Protein AF-A0A9E1AQP5-F1 (afdb_monomer)

Sequence (131 aa):
MKLKGMNDMSKGKKCFLVFFVLLFVFGIYIVVYGIIRSHKTISPDKAYKATYNKITHTVNVEHLQSGTDSYLSCDDARFSDFRWSSDGRYLTVTLIDGDECSRMITIDLLNGIGFDGIERNAFENTDEKLF

Radius of gyration: 24.69 Å; Cα contacts (8 Å, |Δi|>4): 194; chains: 1; bounding box: 38×61×79 Å

pLDDT: mean 73.92, std 17.89, range [34.81, 93.94]

Secondary structure (DSSP, 8-state):
----STTHHHHHHHHHHHHHHHHHHHHHHHHHHHHT--EEEE-TTSSEEEEEETTTTEEEEEETTTTEEEEEE-TT-EEEEEEE-TTSSEEEEEEE-TTSPEEEEEEETTT-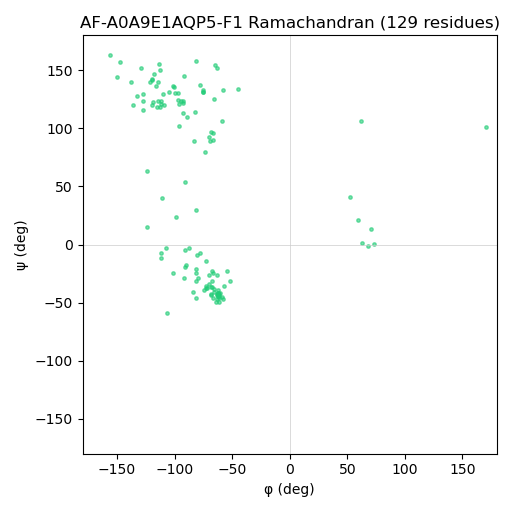-SHHHHHHH----------

Foldseek 3Di:
DDDPPPPVVVVVVVVVVVVVVVVVVVVVVCVVVVQQPWDKDAFLVRQWIWIQGPVQQKIWIAGPPVRDIAIDRPPQWAWDDWDADNVRQKIWTWTAHPVRFIWIQIDGPPPDSDPVVSVVRGPGPRPDDDD

Solvent-accessible surface area (backbone atoms only — not comparable to full-atom values): 7651 Å² total; per-residue (Å²): 136,92,86,83,69,73,71,61,65,55,53,56,54,50,52,52,49,53,53,51,52,51,50,50,54,50,49,50,48,51,53,54,57,63,64,64,64,49,52,72,51,66,31,78,73,60,51,38,37,42,35,37,36,71,86,76,36,28,38,37,43,31,33,65,84,81,69,49,69,39,74,44,80,38,80,88,39,42,82,72,52,78,46,66,39,89,80,36,51,35,41,36,39,36,29,36,34,90,84,73,51,60,46,41,40,41,42,53,65,86,84,35,82,41,76,81,40,43,71,73,53,34,59,73,59,73,75,80,79,88,134

Mean predicted aligned error: 13.29 Å

Nearest PDB structures (foldseek):
  6igr-assembly1_B  TM=7.441E-01  e=4.131E-02  Deinococcus radiodurans R1 = ATCC 13939 = DSM 20539
  6igp-assembly1_B  TM=7.309E-01  e=4.614E-02  Deinococcus radiodurans R1 = ATCC 13939 = DSM 20539
  7mx5-assembly2_B  TM=6.467E-01  e=3.311E-02  Acinetobacter baumannii
  5yzm-assembly1_C  TM=6.186E-01  e=2.654E-02  Deinococcus radiodurans R1 = ATCC 13939 = DSM 20539
  6igr-assembly1_D  TM=7.615E-01  e=1.838E-01  Deinococcus radiodurans R1 = ATCC 13939 = DSM 20539

Structure (mmCIF, N/CA/C/O backbone):
data_AF-A0A9E1AQP5-F1
#
_entry.id   AF-A0A9E1AQP5-F1
#
loop_
_atom_site.group_PDB
_atom_site.id
_atom_site.type_symbol
_atom_site.label_atom_id
_atom_site.label_alt_id
_atom_site.label_comp_id
_atom_site.label_asym_id
_atom_site.label_entity_id
_atom_site.label_seq_id
_atom_site.pdbx_PDB_ins_code
_atom_site.Cartn_x
_atom_site.Cartn_y
_atom_site.Cartn_z
_atom_site.occupancy
_atom_site.B_iso_or_equiv
_atom_site.auth_seq_id
_atom_site.auth_comp_id
_atom_site.auth_asym_id
_atom_site.auth_atom_id
_atom_site.pdbx_PDB_model_num
ATOM 1 N N . MET A 1 1 ? 22.688 44.427 52.940 1.00 47.66 1 MET A N 1
ATOM 2 C CA . MET A 1 1 ? 23.553 43.871 51.874 1.00 47.66 1 MET A CA 1
ATOM 3 C C . MET A 1 1 ? 22.691 42.997 50.966 1.00 47.66 1 MET A C 1
ATOM 5 O O . MET A 1 1 ? 21.994 42.124 51.465 1.00 47.66 1 MET A O 1
ATOM 9 N N . LYS A 1 2 ? 22.603 43.336 49.675 1.00 47.34 2 LYS A N 1
ATOM 10 C CA . LYS A 1 2 ? 21.573 42.881 48.723 1.00 47.34 2 LYS A CA 1
ATOM 11 C C . LYS A 1 2 ? 22.113 41.682 47.920 1.00 47.34 2 LYS A C 1
ATOM 13 O O . LYS A 1 2 ? 22.883 41.879 46.993 1.00 47.34 2 LYS A O 1
ATOM 18 N N . LEU A 1 3 ? 21.706 40.456 48.256 1.00 53.34 3 LEU A N 1
ATOM 19 C CA . LEU A 1 3 ? 21.949 39.242 47.453 1.00 53.34 3 LEU A CA 1
ATOM 20 C C . LEU A 1 3 ? 20.605 38.564 47.145 1.00 53.34 3 LEU A C 1
ATOM 22 O O . LEU A 1 3 ? 20.313 37.469 47.607 1.00 53.34 3 LEU A O 1
ATOM 26 N N . LYS A 1 4 ? 19.734 39.257 46.403 1.00 51.84 4 LYS A N 1
ATOM 27 C CA . LYS A 1 4 ? 18.422 38.728 45.973 1.00 51.84 4 LYS A CA 1
ATOM 28 C C . LYS A 1 4 ? 18.226 38.776 44.450 1.00 51.84 4 LYS A C 1
ATOM 30 O O . LYS A 1 4 ? 17.109 38.657 43.978 1.00 51.84 4 LYS A O 1
ATOM 35 N N . GLY A 1 5 ? 19.306 38.974 43.685 1.00 50.91 5 GLY A N 1
ATOM 36 C CA . GLY A 1 5 ? 19.249 39.179 42.228 1.00 50.91 5 GLY A CA 1
ATOM 37 C C . GLY A 1 5 ? 19.832 38.055 41.362 1.00 50.91 5 GLY A C 1
ATOM 38 O O . GLY A 1 5 ? 19.614 38.056 40.158 1.00 50.91 5 GLY A O 1
ATOM 39 N N . MET A 1 6 ? 20.563 37.088 41.931 1.00 47.31 6 MET A N 1
ATOM 40 C CA . MET A 1 6 ? 21.253 36.057 41.130 1.00 47.31 6 MET A CA 1
ATOM 41 C C . MET A 1 6 ? 20.431 34.782 40.881 1.00 47.31 6 MET A C 1
ATOM 43 O O . MET A 1 6 ? 20.716 34.067 39.922 1.00 47.31 6 MET A O 1
ATOM 47 N N . ASN A 1 7 ? 19.386 34.507 41.672 1.00 53.62 7 ASN A N 1
ATOM 48 C CA . ASN A 1 7 ? 18.563 33.301 41.487 1.00 53.62 7 ASN A CA 1
ATOM 49 C C . ASN A 1 7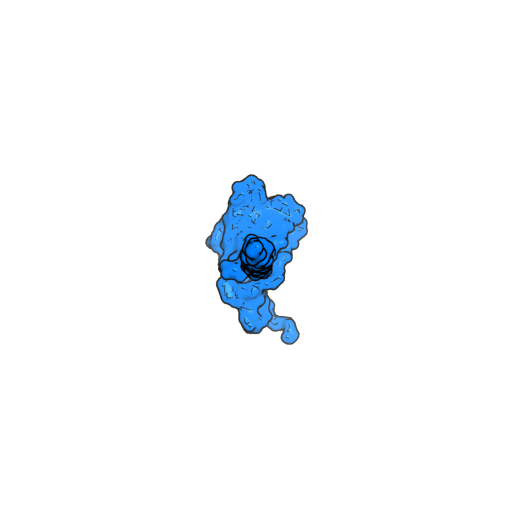 ? 17.496 33.427 40.383 1.00 53.62 7 ASN A C 1
ATOM 51 O O . ASN A 1 7 ? 17.081 32.402 39.841 1.00 53.62 7 ASN A O 1
ATOM 55 N N . ASP A 1 8 ? 17.093 34.640 39.990 1.00 53.62 8 ASP A N 1
ATOM 56 C CA . ASP A 1 8 ? 16.070 34.826 38.946 1.00 53.62 8 ASP A CA 1
ATOM 57 C C . ASP A 1 8 ? 16.626 34.720 37.517 1.00 53.62 8 ASP A C 1
ATOM 59 O O . ASP A 1 8 ? 15.963 34.171 36.636 1.00 53.62 8 ASP A O 1
ATOM 63 N N . MET A 1 9 ? 17.888 35.103 37.280 1.00 50.84 9 MET A N 1
ATOM 64 C CA . MET A 1 9 ? 18.528 34.916 35.964 1.00 50.84 9 MET A CA 1
ATOM 65 C C . MET A 1 9 ? 18.769 33.440 35.603 1.00 50.84 9 MET A C 1
ATOM 67 O O . MET A 1 9 ? 18.868 33.099 34.424 1.00 50.84 9 MET A O 1
ATOM 71 N N . SER A 1 10 ? 18.847 32.551 36.598 1.00 55.56 10 SER A N 1
ATOM 72 C CA . SER A 1 10 ? 18.995 31.101 36.400 1.00 55.56 10 SER A CA 1
ATOM 73 C C . SER A 1 10 ? 17.702 30.452 35.892 1.00 55.56 10 SER A C 1
ATOM 75 O O . SER A 1 10 ? 17.744 29.580 35.022 1.00 55.56 10 SER A O 1
ATOM 77 N N . LYS A 1 11 ? 16.535 30.909 36.370 1.00 59.16 11 LYS A N 1
ATOM 78 C CA . LYS A 1 11 ? 15.227 30.379 35.951 1.00 59.16 11 LYS A CA 1
ATOM 79 C C . LYS A 1 11 ? 14.894 30.717 34.499 1.00 59.16 11 LYS A C 1
ATOM 81 O O . LYS A 1 11 ? 14.473 29.829 33.763 1.00 59.16 11 LYS A O 1
ATOM 86 N N . GLY A 1 12 ? 15.148 31.955 34.068 1.00 63.62 12 GLY A N 1
ATOM 87 C CA . GLY A 1 12 ? 14.884 32.382 32.687 1.00 63.62 12 GLY A CA 1
ATOM 88 C C . GLY A 1 12 ? 15.677 31.581 31.647 1.00 63.62 12 GLY A C 1
ATOM 89 O O . GLY A 1 12 ? 15.118 31.136 30.647 1.00 63.62 12 GLY A O 1
ATOM 90 N N . LYS A 1 13 ? 16.958 31.301 31.925 1.00 70.12 13 LYS A N 1
ATOM 91 C CA . LYS A 1 13 ? 17.820 30.496 31.040 1.00 70.12 13 LYS A CA 1
ATOM 92 C C . LYS A 1 13 ? 17.390 29.028 30.967 1.00 70.12 13 LYS A C 1
ATOM 94 O O . LYS A 1 13 ? 17.456 28.431 29.898 1.00 70.12 13 LYS A O 1
ATOM 99 N N . LYS A 1 14 ? 16.914 28.457 32.079 1.00 73.88 14 LYS A N 1
ATOM 100 C CA . LYS A 1 14 ? 16.381 27.086 32.113 1.00 73.88 14 LYS A CA 1
ATOM 101 C C . LYS A 1 14 ? 15.070 26.966 31.334 1.00 73.88 14 LYS A C 1
ATOM 103 O O . LYS A 1 14 ? 14.932 26.025 30.563 1.00 73.88 14 LYS A O 1
ATOM 108 N N . CYS A 1 15 ? 14.153 27.930 31.460 1.00 75.75 15 CYS A N 1
ATOM 109 C CA . CYS A 1 15 ? 12.930 27.953 30.647 1.00 75.75 15 CYS A CA 1
ATOM 110 C C . CYS A 1 15 ? 13.230 28.095 29.151 1.00 75.75 15 CYS A C 1
ATOM 112 O O . CYS A 1 15 ? 12.625 27.397 28.343 1.00 75.75 15 CYS A O 1
ATOM 114 N N . PHE A 1 16 ? 14.190 28.949 28.784 1.00 79.69 16 PHE A N 1
ATOM 115 C CA . PHE A 1 16 ? 14.605 29.110 27.390 1.00 79.69 16 PHE A CA 1
ATOM 116 C C . PHE A 1 16 ? 15.207 27.820 26.815 1.00 79.69 16 PHE A C 1
ATOM 118 O O . PHE A 1 16 ? 14.841 27.408 25.719 1.00 79.69 16 PHE A O 1
ATOM 125 N N . LEU A 1 17 ? 16.069 27.138 27.580 1.00 84.56 17 LEU A N 1
ATOM 126 C CA . LEU A 1 17 ? 16.642 25.851 27.180 1.00 84.56 17 LEU A CA 1
ATOM 127 C C . LEU A 1 17 ? 15.555 24.783 26.988 1.00 84.56 17 LEU A C 1
ATOM 129 O O . LEU A 1 17 ? 15.556 24.090 25.978 1.00 84.56 17 LEU A O 1
ATOM 133 N N . VAL A 1 18 ? 14.609 24.670 27.927 1.00 85.94 18 VAL A N 1
ATOM 134 C CA . VAL A 1 18 ? 13.501 23.702 27.837 1.00 85.94 18 VAL A CA 1
ATOM 135 C C . VAL A 1 18 ? 12.635 23.972 26.608 1.00 85.94 18 VAL A C 1
ATOM 137 O O . VAL A 1 18 ? 12.316 23.042 25.873 1.00 85.94 18 VAL A O 1
ATOM 140 N N . PHE A 1 19 ? 12.303 25.235 26.341 1.00 86.56 19 PHE A N 1
ATOM 141 C CA . PHE A 1 19 ? 11.549 25.615 25.148 1.00 86.56 19 PHE A CA 1
ATOM 142 C C . PHE A 1 19 ? 12.294 25.252 23.856 1.00 86.56 19 PHE A C 1
ATOM 144 O O . PHE A 1 19 ? 11.700 24.695 22.935 1.00 86.56 19 PHE A O 1
ATOM 151 N N . PHE A 1 20 ? 13.606 25.494 23.808 1.00 87.94 20 PHE A N 1
ATOM 152 C CA . PHE A 1 20 ? 14.432 25.158 22.649 1.00 87.94 20 PHE A CA 1
ATOM 153 C C . PHE A 1 20 ? 14.521 23.642 22.418 1.00 87.94 20 PHE A C 1
ATOM 155 O O . PHE A 1 20 ? 14.407 23.183 21.285 1.00 87.94 20 PHE A O 1
ATOM 162 N N . VAL A 1 21 ? 14.658 22.853 23.489 1.00 90.88 21 VAL A N 1
ATOM 163 C CA . VAL A 1 21 ? 14.647 21.383 23.414 1.00 90.88 21 VAL A CA 1
ATOM 164 C C . VAL A 1 21 ? 13.296 20.872 22.912 1.00 90.88 21 VAL A C 1
ATOM 166 O O . VAL A 1 21 ? 13.263 20.004 22.045 1.00 90.88 21 VAL A O 1
ATOM 169 N N . LEU A 1 22 ? 12.184 21.432 23.396 1.00 90.88 22 LEU A N 1
ATOM 170 C CA . LEU A 1 22 ? 10.847 21.057 22.930 1.00 90.88 22 LEU A CA 1
ATOM 171 C C . LEU A 1 22 ? 10.650 21.372 21.443 1.00 90.88 22 LEU A C 1
ATOM 173 O O . LEU A 1 22 ? 10.156 20.520 20.709 1.00 90.88 22 LEU A O 1
ATOM 177 N N . LEU A 1 23 ? 11.082 22.550 20.983 1.00 89.69 23 LEU A N 1
ATOM 178 C CA . LEU A 1 23 ? 11.043 22.902 19.561 1.00 89.69 23 LEU A CA 1
ATOM 179 C C . LEU A 1 23 ? 11.916 21.978 18.711 1.00 89.69 23 LEU A C 1
ATOM 181 O O . LEU A 1 23 ? 11.507 21.596 17.619 1.00 89.69 23 LEU A O 1
ATOM 185 N N . PHE A 1 24 ? 13.091 21.594 19.205 1.00 90.81 24 PHE A N 1
ATOM 186 C CA . PHE A 1 24 ? 13.986 20.687 18.494 1.00 90.81 24 PHE A CA 1
ATOM 187 C C . PHE A 1 24 ? 13.386 19.281 18.359 1.00 90.81 24 PHE A C 1
ATOM 189 O O . PHE A 1 24 ? 13.357 18.729 17.262 1.00 90.81 24 PHE A O 1
ATOM 196 N N . VAL A 1 25 ? 12.829 18.729 19.442 1.00 91.25 25 VAL A N 1
ATOM 197 C CA . VAL A 1 25 ? 12.133 17.430 19.416 1.00 91.25 25 VAL A CA 1
ATOM 198 C C . VAL A 1 25 ? 10.909 17.486 18.502 1.00 91.25 25 VAL A C 1
ATOM 200 O O . VAL A 1 25 ? 10.692 16.570 17.713 1.00 91.25 25 VAL A O 1
ATOM 203 N N . PHE A 1 26 ? 10.136 18.572 18.556 1.00 89.38 26 PHE A N 1
ATOM 204 C CA . PHE A 1 26 ? 8.979 18.767 17.684 1.00 89.38 26 PHE A CA 1
ATOM 205 C C . PHE A 1 26 ? 9.382 18.920 16.210 1.00 89.38 26 PHE A C 1
ATOM 207 O O . PHE A 1 26 ? 8.735 18.358 15.331 1.00 89.38 26 PHE A O 1
ATOM 214 N N . GLY A 1 27 ? 10.488 19.612 15.933 1.00 88.06 27 GLY A N 1
ATOM 215 C CA . GLY A 1 27 ? 11.065 19.731 14.596 1.00 88.06 27 GLY A CA 1
ATOM 216 C C . GLY A 1 27 ? 11.514 18.380 14.042 1.00 88.06 27 GLY A C 1
ATOM 217 O O . GLY A 1 27 ? 11.141 18.030 12.925 1.00 88.06 27 GLY A O 1
ATOM 218 N N . ILE A 1 28 ? 12.229 17.579 14.842 1.00 86.75 28 ILE A N 1
ATOM 219 C CA . ILE A 1 28 ? 12.582 16.198 14.476 1.00 86.75 28 ILE A CA 1
ATOM 220 C C . ILE A 1 28 ? 11.319 15.381 14.222 1.00 86.75 28 ILE A C 1
ATOM 222 O O . ILE A 1 28 ? 11.245 14.689 13.213 1.00 86.75 28 ILE A O 1
ATOM 226 N N . TYR A 1 29 ? 10.311 15.485 15.089 1.00 85.12 29 TYR A N 1
ATOM 227 C CA . TYR A 1 29 ? 9.047 14.778 14.913 1.00 85.12 29 TYR A CA 1
ATOM 228 C C . TYR A 1 29 ? 8.378 15.138 13.581 1.00 85.12 29 TYR A C 1
ATOM 230 O O . TYR A 1 29 ? 8.004 14.236 12.842 1.00 85.12 29 TYR A O 1
ATOM 238 N N . ILE A 1 30 ? 8.289 16.425 13.226 1.00 81.31 30 ILE A N 1
ATOM 239 C CA . ILE A 1 30 ? 7.722 16.861 11.941 1.00 81.31 30 ILE A CA 1
ATOM 240 C C . ILE A 1 30 ? 8.541 16.332 10.762 1.00 81.31 30 ILE A C 1
ATOM 242 O O . ILE A 1 30 ? 7.956 15.850 9.796 1.00 81.31 30 ILE A O 1
ATOM 246 N N . VAL A 1 31 ? 9.872 16.405 10.824 1.00 78.19 31 VAL A N 1
ATOM 247 C CA . VAL A 1 31 ? 10.748 15.925 9.744 1.00 78.19 31 VAL A CA 1
ATOM 248 C C . VAL A 1 31 ? 10.593 14.417 9.565 1.00 78.19 31 VAL A C 1
ATOM 250 O O . VAL A 1 31 ? 10.330 13.951 8.461 1.00 78.19 31 VAL A O 1
ATOM 253 N N . VAL A 1 32 ? 10.662 13.653 10.653 1.00 75.81 32 VAL A N 1
ATOM 254 C CA . VAL A 1 32 ? 10.498 12.196 10.639 1.00 75.81 32 VAL A CA 1
ATOM 255 C C . VAL A 1 32 ? 9.103 11.822 10.131 1.00 75.81 32 VAL A C 1
ATOM 257 O O . VAL A 1 32 ? 8.975 11.031 9.201 1.00 75.81 32 VAL A O 1
ATOM 260 N N . TYR A 1 33 ? 8.046 12.431 10.667 1.00 69.88 33 TYR A N 1
ATOM 261 C CA . TYR A 1 33 ? 6.670 12.103 10.288 1.00 69.88 33 TYR A CA 1
ATOM 262 C C . TYR A 1 33 ? 6.318 12.564 8.864 1.00 69.88 33 TYR A C 1
ATOM 264 O O . TYR A 1 33 ? 5.570 11.890 8.157 1.00 69.88 33 TYR A O 1
ATOM 272 N N . GLY A 1 34 ? 6.881 13.690 8.420 1.00 61.75 34 GLY A N 1
ATOM 273 C CA . GLY A 1 34 ? 6.721 14.217 7.066 1.00 61.75 34 GLY A CA 1
ATOM 274 C C . GLY A 1 34 ? 7.407 13.351 6.008 1.00 61.75 34 GLY A C 1
ATOM 275 O O . GLY A 1 34 ? 6.851 13.161 4.927 1.00 61.75 34 GLY A O 1
ATOM 276 N N . ILE A 1 35 ? 8.568 12.774 6.334 1.00 62.62 35 ILE A N 1
ATOM 277 C CA . ILE A 1 35 ? 9.292 11.845 5.455 1.00 62.62 35 ILE A CA 1
ATOM 278 C C . ILE A 1 35 ? 8.562 10.494 5.361 1.00 62.62 35 ILE A C 1
ATOM 280 O O . ILE A 1 35 ? 8.459 9.925 4.276 1.00 62.62 35 ILE A O 1
ATOM 284 N N . ILE A 1 36 ? 7.963 10.000 6.452 1.00 63.22 36 ILE A N 1
ATOM 285 C CA . ILE A 1 36 ? 7.287 8.684 6.500 1.00 63.22 36 ILE A CA 1
ATOM 286 C C . ILE A 1 36 ? 5.852 8.740 5.927 1.00 63.22 36 ILE A C 1
ATOM 288 O O . ILE A 1 36 ? 4.965 7.980 6.324 1.00 63.22 36 ILE A O 1
ATOM 292 N N . ARG A 1 37 ? 5.561 9.627 4.967 1.00 63.12 37 ARG A N 1
ATOM 293 C CA . ARG A 1 37 ? 4.223 9.707 4.359 1.00 63.12 37 ARG A CA 1
ATOM 294 C C . ARG A 1 37 ? 3.988 8.520 3.419 1.00 63.12 37 ARG A C 1
ATOM 296 O O . ARG A 1 37 ? 4.120 8.632 2.207 1.00 63.12 37 ARG A O 1
ATOM 303 N N . SER A 1 38 ? 3.659 7.372 3.994 1.00 70.62 38 SER A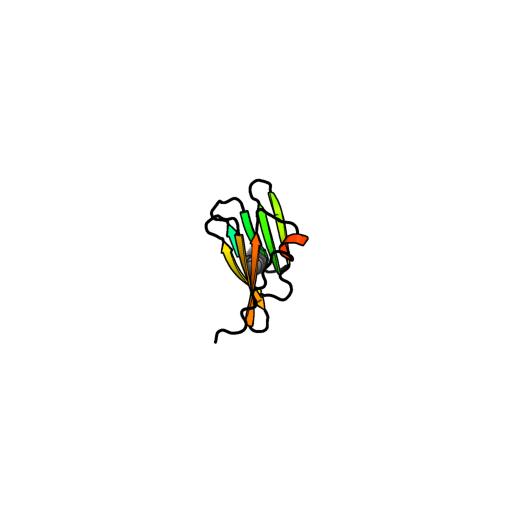 N 1
ATOM 304 C CA . SER A 1 38 ? 3.315 6.147 3.274 1.00 70.62 38 SER A CA 1
ATOM 305 C C . SER A 1 38 ? 1.901 6.266 2.703 1.00 70.62 38 SER A C 1
ATOM 307 O O . SER A 1 38 ? 0.990 6.687 3.422 1.00 70.62 38 SER A O 1
ATOM 309 N N . HIS A 1 39 ? 1.704 5.912 1.432 1.00 84.50 39 HIS A N 1
ATOM 310 C CA . HIS A 1 39 ? 0.357 5.848 0.853 1.00 84.50 39 HIS A CA 1
ATOM 311 C C . HIS A 1 39 ? -0.312 4.561 1.319 1.00 84.50 39 HIS A C 1
ATOM 313 O O . HIS A 1 39 ? 0.338 3.522 1.385 1.00 84.50 39 HIS A O 1
ATOM 319 N N . LYS A 1 40 ? -1.589 4.629 1.694 1.00 90.75 40 LYS A N 1
ATOM 320 C CA . LYS A 1 40 ? -2.325 3.494 2.255 1.00 90.75 40 LYS A CA 1
ATOM 321 C C . LYS A 1 40 ? -3.718 3.448 1.660 1.00 90.75 40 LYS A C 1
ATOM 323 O O . LYS A 1 40 ? -4.350 4.490 1.513 1.00 90.75 40 LYS A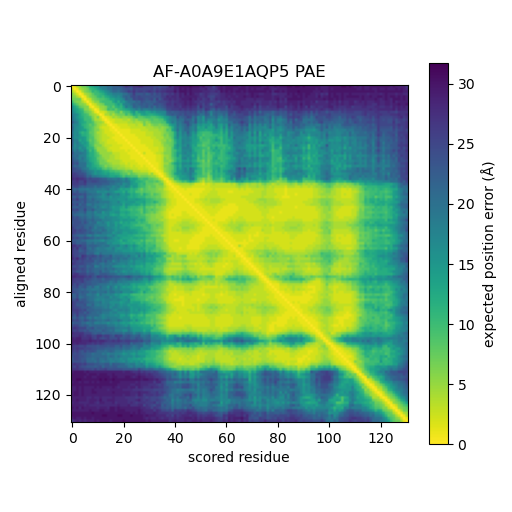 O 1
ATOM 328 N N . THR A 1 41 ? -4.194 2.249 1.366 1.00 93.94 41 THR A N 1
ATOM 329 C CA . THR A 1 41 ? -5.552 2.007 0.882 1.00 93.94 41 THR A CA 1
ATOM 330 C C . THR A 1 41 ? -6.049 0.649 1.374 1.00 93.94 41 THR A C 1
ATOM 332 O O . THR A 1 41 ? -5.253 -0.222 1.728 1.00 93.94 41 THR A O 1
ATOM 335 N N . ILE A 1 42 ? -7.365 0.484 1.435 1.00 93.62 42 ILE A N 1
ATOM 336 C CA . ILE A 1 42 ? -8.035 -0.740 1.882 1.00 93.62 42 ILE A CA 1
ATOM 337 C C . ILE A 1 42 ? -8.921 -1.214 0.734 1.00 93.62 42 ILE A C 1
ATOM 339 O O . ILE A 1 42 ? -9.547 -0.388 0.065 1.00 93.62 42 ILE A O 1
ATOM 343 N N . SER A 1 43 ? -8.954 -2.523 0.504 1.00 93.56 43 SER A N 1
ATOM 344 C CA . SER A 1 43 ? -9.803 -3.121 -0.521 1.00 93.56 43 SER A CA 1
ATOM 345 C C . SER A 1 43 ? -11.297 -2.884 -0.221 1.00 93.56 43 SER A C 1
ATOM 347 O O . SER A 1 43 ? -11.683 -2.759 0.946 1.00 93.56 43 SER A O 1
ATOM 349 N N . PRO A 1 44 ? -12.179 -2.820 -1.236 1.00 93.75 44 PRO A N 1
ATOM 350 C CA . PRO A 1 44 ? -13.618 -2.610 -1.033 1.00 93.75 44 PRO A CA 1
ATOM 351 C C . PRO A 1 44 ? -14.289 -3.646 -0.122 1.00 93.75 44 PRO A C 1
ATOM 353 O O . PRO A 1 44 ? -15.166 -3.299 0.670 1.00 93.75 44 PRO A O 1
ATOM 356 N N . ASP A 1 45 ? -13.845 -4.900 -0.199 1.00 92.69 45 ASP A N 1
ATOM 357 C CA . ASP A 1 45 ? -14.292 -6.013 0.646 1.00 92.69 45 ASP A CA 1
ATOM 358 C C . ASP A 1 45 ? -13.669 -6.001 2.056 1.00 92.69 45 ASP A C 1
ATOM 360 O O . ASP A 1 45 ? -14.081 -6.769 2.924 1.00 92.69 45 ASP A O 1
ATOM 364 N N . LYS A 1 46 ? -12.707 -5.100 2.305 1.00 93.00 46 LYS A N 1
ATOM 365 C CA . LYS A 1 46 ? -11.937 -4.961 3.550 1.00 93.00 46 LYS A CA 1
ATOM 366 C C . LYS A 1 46 ? -11.150 -6.214 3.940 1.00 93.00 46 LYS A C 1
ATOM 368 O O . LYS A 1 46 ? -10.791 -6.356 5.108 1.00 93.00 46 LYS A O 1
ATOM 373 N N . ALA A 1 47 ? -10.865 -7.103 2.993 1.00 90.62 47 ALA A N 1
ATOM 374 C CA . ALA A 1 47 ? -10.011 -8.259 3.233 1.00 90.62 47 ALA A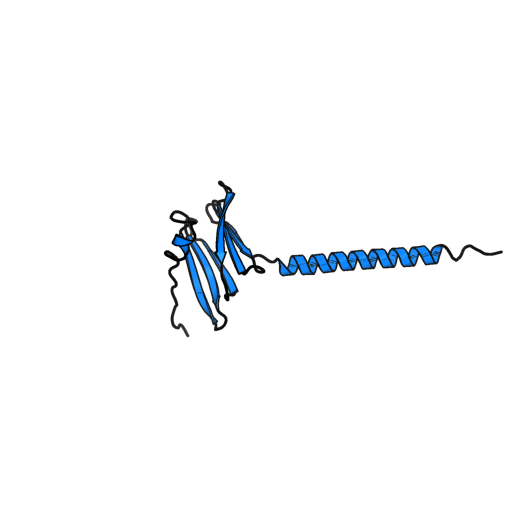 CA 1
ATOM 375 C C . ALA A 1 47 ? -8.519 -7.886 3.209 1.00 90.62 47 ALA A C 1
ATOM 377 O O . ALA A 1 47 ? -7.727 -8.495 3.926 1.00 90.62 47 ALA A O 1
ATOM 378 N N . TYR A 1 48 ? -8.133 -6.853 2.450 1.00 91.50 48 TYR A N 1
ATOM 379 C CA . TYR A 1 48 ? -6.737 -6.493 2.216 1.00 91.50 48 TYR A CA 1
ATOM 380 C C . TYR A 1 48 ? -6.436 -5.016 2.486 1.00 91.50 48 TYR A C 1
ATOM 382 O O . TYR A 1 48 ? -7.273 -4.125 2.317 1.00 91.50 48 TYR A O 1
ATOM 390 N N . LYS A 1 49 ? -5.187 -4.742 2.864 1.00 92.12 49 LYS A N 1
ATOM 391 C CA . LYS A 1 49 ? -4.631 -3.397 3.018 1.00 92.12 49 LYS A CA 1
ATOM 392 C C . LYS A 1 49 ? -3.347 -3.281 2.215 1.00 92.12 49 LYS A C 1
ATOM 394 O O . LYS A 1 49 ? -2.400 -4.012 2.473 1.00 92.12 49 LYS A O 1
ATOM 399 N N . ALA A 1 50 ? -3.285 -2.309 1.312 1.00 91.50 50 ALA A N 1
ATOM 400 C CA . ALA A 1 50 ? -2.063 -1.977 0.591 1.00 91.50 50 ALA A CA 1
ATOM 401 C C . ALA A 1 50 ? -1.403 -0.738 1.199 1.00 91.50 50 ALA A C 1
ATOM 403 O O . ALA A 1 50 ? -2.069 0.241 1.549 1.00 91.50 50 ALA A O 1
ATOM 404 N N . THR A 1 51 ? -0.086 -0.783 1.356 1.00 91.06 51 THR A N 1
ATOM 405 C CA . THR A 1 51 ? 0.732 0.290 1.918 1.00 91.06 51 THR A CA 1
ATOM 406 C C . THR A 1 51 ? 1.989 0.461 1.082 1.00 91.06 51 THR A C 1
ATOM 408 O O . THR A 1 51 ? 2.797 -0.451 1.004 1.00 91.06 51 THR A O 1
ATOM 411 N N . TYR A 1 52 ? 2.198 1.641 0.509 1.00 89.56 52 TYR A N 1
ATOM 412 C CA . TYR A 1 52 ? 3.462 2.000 -0.123 1.00 89.56 52 TYR A CA 1
ATOM 413 C C . TYR A 1 52 ? 4.374 2.710 0.874 1.00 89.56 52 TYR A C 1
ATOM 415 O O . TYR A 1 52 ? 4.018 3.767 1.406 1.00 89.56 52 TYR A O 1
ATOM 423 N N . ASN A 1 53 ? 5.561 2.155 1.094 1.00 85.56 53 ASN A N 1
ATOM 424 C CA . ASN A 1 53 ? 6.614 2.751 1.894 1.00 85.56 53 ASN A CA 1
ATOM 425 C C . ASN A 1 53 ? 7.557 3.566 0.998 1.00 85.56 53 ASN A C 1
ATOM 427 O O . ASN A 1 53 ? 8.305 3.016 0.194 1.00 85.56 53 ASN A O 1
ATOM 431 N N . LYS A 1 54 ? 7.550 4.891 1.183 1.00 81.81 54 LYS A N 1
ATOM 432 C CA . LYS A 1 54 ? 8.384 5.827 0.411 1.00 81.81 54 LYS A CA 1
ATOM 433 C C . LYS A 1 54 ? 9.882 5.691 0.658 1.00 81.81 54 LYS A C 1
ATOM 435 O O . LYS A 1 54 ? 10.648 6.123 -0.187 1.00 81.81 54 LYS A O 1
ATOM 440 N N . ILE A 1 55 ? 10.286 5.174 1.817 1.00 80.94 55 ILE A N 1
ATOM 441 C CA . ILE A 1 55 ? 11.700 5.081 2.201 1.00 80.94 55 ILE A CA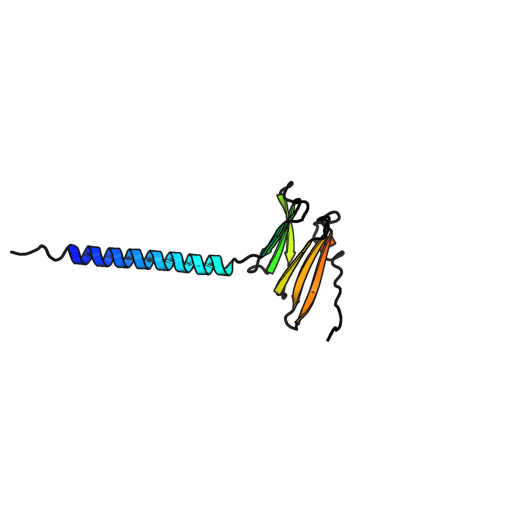 1
ATOM 442 C C . ILE A 1 55 ? 12.325 3.852 1.557 1.00 80.94 55 ILE A C 1
ATOM 444 O O . ILE A 1 55 ? 13.418 3.922 1.010 1.00 80.94 55 ILE A O 1
ATOM 448 N N . THR A 1 56 ? 11.624 2.724 1.637 1.00 82.44 56 THR A N 1
ATOM 449 C CA . THR A 1 56 ? 12.109 1.447 1.109 1.00 82.44 56 THR A CA 1
ATOM 450 C C . THR A 1 56 ? 11.680 1.203 -0.330 1.00 82.44 56 THR A C 1
ATOM 452 O O . THR A 1 56 ? 12.079 0.195 -0.887 1.00 82.44 56 THR A O 1
ATOM 455 N N . HIS A 1 57 ? 10.862 2.083 -0.919 1.00 83.25 57 HIS A N 1
ATOM 456 C CA . HIS A 1 57 ? 10.279 1.897 -2.251 1.00 83.25 57 HIS A CA 1
ATOM 457 C C . HIS A 1 57 ? 9.570 0.543 -2.401 1.00 83.25 57 HIS A C 1
ATOM 459 O O . HIS A 1 57 ? 9.659 -0.117 -3.430 1.00 83.25 57 HIS A O 1
ATOM 465 N N . THR A 1 58 ? 8.838 0.126 -1.364 1.00 84.56 58 THR A N 1
ATOM 466 C CA . THR A 1 58 ? 8.119 -1.154 -1.360 1.00 84.56 58 THR A CA 1
ATOM 467 C C . THR A 1 58 ? 6.620 -0.963 -1.197 1.00 84.56 58 THR A C 1
ATOM 469 O O . THR A 1 58 ? 6.159 -0.131 -0.412 1.00 84.56 58 THR A O 1
ATOM 472 N N . VAL A 1 59 ? 5.840 -1.769 -1.909 1.00 87.75 59 VAL A N 1
ATOM 473 C CA . VAL A 1 59 ? 4.407 -1.944 -1.667 1.00 87.75 59 VAL A CA 1
ATOM 474 C C . VAL A 1 59 ? 4.218 -3.178 -0.799 1.00 87.75 59 VAL A C 1
ATOM 476 O O . VAL A 1 59 ? 4.603 -4.269 -1.189 1.00 87.75 59 VAL A O 1
ATOM 479 N N . ASN A 1 60 ? 3.617 -3.015 0.372 1.00 88.38 60 ASN A N 1
ATOM 480 C CA . ASN A 1 60 ? 3.163 -4.106 1.223 1.00 88.38 60 ASN A CA 1
ATOM 481 C C . ASN A 1 60 ? 1.657 -4.314 1.031 1.00 88.38 60 ASN A C 1
ATOM 483 O O . ASN A 1 60 ? 0.897 -3.349 1.139 1.00 88.38 60 ASN A O 1
ATOM 487 N N . VAL A 1 61 ? 1.230 -5.548 0.795 1.00 89.00 61 VAL A N 1
ATOM 488 C CA . VAL A 1 61 ? -0.170 -5.968 0.800 1.00 89.00 61 VAL A CA 1
ATOM 489 C C . VAL A 1 61 ? -0.382 -6.955 1.940 1.00 89.00 61 VAL A C 1
ATOM 491 O O . VAL A 1 61 ? 0.209 -8.028 1.969 1.00 89.00 61 VAL A O 1
ATOM 494 N N . GLU A 1 62 ? -1.246 -6.584 2.875 1.00 89.25 62 GLU A N 1
ATOM 495 C CA . GLU A 1 62 ? -1.574 -7.359 4.067 1.00 89.25 62 GLU A CA 1
ATOM 496 C C . GLU A 1 62 ? -3.003 -7.893 3.963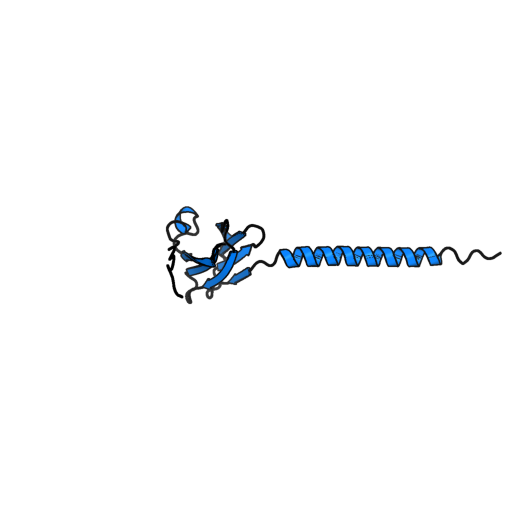 1.00 89.25 62 GLU A C 1
ATOM 498 O O . GLU A 1 62 ? -3.934 -7.123 3.720 1.00 89.25 62 GLU A O 1
ATOM 503 N N . HIS A 1 63 ? -3.192 -9.190 4.193 1.00 89.38 63 HIS A N 1
ATOM 504 C CA . HIS A 1 63 ? -4.501 -9.791 4.414 1.00 89.38 63 HIS A CA 1
ATOM 505 C C . HIS A 1 63 ? -4.915 -9.594 5.877 1.00 89.38 63 HIS A C 1
ATOM 507 O O . HIS A 1 63 ? -4.307 -10.139 6.798 1.00 89.38 63 HIS A O 1
ATOM 513 N N . LEU A 1 64 ? -5.972 -8.816 6.099 1.00 89.81 64 LEU A N 1
ATOM 514 C CA . LEU A 1 64 ? -6.336 -8.277 7.410 1.00 89.81 64 LEU A CA 1
ATOM 515 C C . LEU A 1 64 ? -6.845 -9.332 8.399 1.00 89.81 64 LEU A C 1
ATOM 517 O O . LEU A 1 64 ? -6.732 -9.136 9.606 1.00 89.81 64 LEU A O 1
ATOM 521 N N . GLN A 1 65 ? -7.405 -10.444 7.914 1.00 88.44 65 GLN A N 1
ATOM 522 C CA . GLN A 1 65 ? -7.924 -11.497 8.789 1.00 88.44 65 GLN A CA 1
ATOM 523 C C . GLN A 1 65 ? -6.835 -12.475 9.242 1.00 88.44 65 GLN A C 1
ATOM 525 O O . GLN A 1 65 ? -6.834 -12.891 10.399 1.00 88.44 65 GLN A O 1
ATOM 530 N N . SER A 1 66 ? -5.925 -12.862 8.342 1.00 85.75 66 SER A N 1
ATOM 531 C CA . SER A 1 66 ? -4.840 -13.798 8.674 1.00 85.75 66 SER A CA 1
ATOM 532 C C . SER A 1 66 ? -3.575 -13.102 9.177 1.00 85.75 66 SER A C 1
ATOM 534 O O . SER A 1 66 ? -2.722 -13.765 9.759 1.00 85.75 66 SER A O 1
ATOM 536 N N . GLY A 1 67 ? -3.436 -11.794 8.937 1.00 81.06 67 GLY A N 1
ATOM 537 C CA . GLY A 1 67 ? -2.212 -11.035 9.200 1.00 81.06 67 GLY A CA 1
ATOM 538 C C . GLY A 1 67 ? -1.063 -11.377 8.248 1.00 81.06 67 GLY A C 1
ATOM 539 O O . GLY A 1 67 ? 0.080 -11.042 8.535 1.00 81.06 67 GLY A O 1
ATOM 540 N N . THR A 1 68 ? -1.340 -12.079 7.146 1.00 81.19 68 THR A N 1
ATOM 541 C CA . THR A 1 68 ? -0.325 -12.450 6.152 1.00 81.19 68 THR A CA 1
ATOM 542 C C . THR A 1 68 ? 0.034 -11.238 5.311 1.00 81.19 68 THR A C 1
ATOM 544 O O . THR A 1 68 ? -0.852 -10.569 4.789 1.00 81.19 68 THR A O 1
ATOM 547 N N . ASP A 1 69 ? 1.322 -10.982 5.150 1.00 82.81 69 ASP A N 1
ATOM 548 C CA . ASP A 1 69 ? 1.870 -9.871 4.395 1.00 82.81 69 ASP A CA 1
ATOM 549 C C . ASP A 1 69 ? 2.621 -10.349 3.154 1.00 82.81 69 ASP A C 1
ATOM 551 O O . ASP A 1 69 ? 3.079 -11.488 3.039 1.00 82.81 69 ASP A O 1
ATOM 555 N N . SER A 1 70 ? 2.716 -9.471 2.168 1.00 82.69 70 SER A N 1
ATOM 556 C CA . SER A 1 70 ? 3.515 -9.692 0.972 1.00 82.69 70 SER A CA 1
ATOM 557 C C . SER A 1 70 ? 4.019 -8.376 0.439 1.00 82.69 70 SER A C 1
ATOM 559 O O . SER A 1 70 ? 3.324 -7.365 0.486 1.00 82.69 70 SER A O 1
ATOM 561 N N . TYR A 1 71 ? 5.234 -8.397 -0.087 1.00 80.94 71 TYR A N 1
ATOM 562 C CA . TYR A 1 71 ? 5.935 -7.188 -0.474 1.00 80.94 71 TYR A CA 1
ATOM 563 C C . TYR A 1 71 ? 6.238 -7.225 -1.966 1.00 80.94 71 TYR A C 1
ATOM 565 O O . TYR A 1 71 ? 6.570 -8.264 -2.519 1.00 80.94 71 TYR A O 1
ATOM 573 N N . LEU A 1 72 ? 6.140 -6.076 -2.611 1.00 80.69 72 LEU A N 1
ATOM 574 C CA . LEU A 1 72 ? 6.590 -5.842 -3.969 1.00 80.69 72 LEU A CA 1
ATOM 575 C C . LEU A 1 72 ? 7.651 -4.750 -3.893 1.00 80.69 72 LEU A C 1
ATOM 577 O O . LEU A 1 72 ? 7.369 -3.650 -3.406 1.00 80.69 72 LEU A O 1
ATOM 581 N N . SER A 1 73 ? 8.867 -5.068 -4.332 1.00 82.06 73 SER A N 1
ATOM 582 C CA . SER A 1 73 ? 9.910 -4.059 -4.505 1.00 82.06 73 SER A CA 1
ATOM 583 C C . SER A 1 73 ? 9.614 -3.261 -5.766 1.00 82.06 73 SER A C 1
ATOM 585 O O . SER A 1 73 ? 9.320 -3.836 -6.812 1.00 82.06 73 SER A O 1
ATOM 587 N N . CYS A 1 74 ? 9.654 -1.939 -5.666 1.00 74.69 74 CYS A N 1
ATOM 588 C CA . CYS A 1 74 ? 9.439 -1.032 -6.787 1.00 74.69 74 CYS A CA 1
ATOM 589 C C . CYS A 1 74 ? 10.745 -0.324 -7.148 1.00 74.69 74 CYS A C 1
ATOM 591 O O . CYS A 1 74 ? 10.720 0.877 -7.421 1.00 74.69 74 CYS A O 1
ATOM 593 N N . ASP A 1 75 ? 11.861 -1.064 -7.111 1.00 72.50 75 ASP A N 1
ATOM 594 C CA . ASP A 1 75 ? 13.206 -0.543 -7.357 1.00 72.50 75 ASP A CA 1
ATOM 595 C C . ASP A 1 75 ? 13.213 0.370 -8.594 1.00 72.50 75 ASP A C 1
ATOM 597 O O . ASP A 1 75 ? 12.567 0.083 -9.608 1.00 72.50 75 ASP A O 1
ATOM 601 N N . ASP A 1 76 ? 13.859 1.524 -8.427 1.00 73.62 76 ASP A N 1
ATOM 602 C CA . ASP A 1 76 ? 14.017 2.615 -9.397 1.00 73.62 76 ASP A CA 1
ATOM 603 C C . ASP A 1 76 ? 12.748 3.346 -9.878 1.00 73.62 76 ASP A C 1
ATOM 605 O O . ASP A 1 76 ? 12.859 4.329 -10.615 1.00 73.62 76 ASP A O 1
ATOM 609 N N . ALA A 1 77 ? 11.554 2.988 -9.389 1.00 77.19 77 ALA A N 1
ATOM 610 C CA . ALA A 1 77 ? 10.315 3.675 -9.756 1.00 77.19 77 ALA A CA 1
ATOM 611 C C . ALA A 1 77 ? 9.667 4.458 -8.613 1.00 77.19 77 ALA A C 1
ATOM 613 O O . ALA A 1 77 ? 9.732 4.125 -7.424 1.00 77.19 77 ALA A O 1
ATOM 614 N N . ARG A 1 78 ? 8.968 5.528 -8.991 1.00 83.19 78 ARG A N 1
ATOM 615 C CA . ARG A 1 78 ? 8.184 6.345 -8.068 1.00 83.19 78 ARG A CA 1
ATOM 616 C C . ARG A 1 78 ? 6.744 5.872 -8.063 1.00 83.19 78 ARG A C 1
ATOM 618 O O . ARG A 1 78 ? 6.073 5.895 -9.084 1.00 83.19 78 ARG A O 1
ATOM 625 N N . PHE A 1 79 ? 6.234 5.514 -6.893 1.00 86.06 79 PHE A N 1
ATOM 626 C CA . PHE A 1 79 ? 4.805 5.272 -6.727 1.00 86.06 79 PHE A CA 1
ATOM 627 C C . PHE A 1 79 ? 3.969 6.494 -7.114 1.00 86.06 79 PHE A C 1
ATOM 629 O O . PHE A 1 79 ? 4.242 7.608 -6.655 1.00 86.06 79 PHE A O 1
ATOM 636 N N . SER A 1 80 ? 2.922 6.248 -7.896 1.00 86.50 80 SER A N 1
ATOM 637 C CA . SER A 1 80 ? 1.923 7.239 -8.280 1.00 86.50 80 SER A CA 1
ATOM 638 C C . SER A 1 80 ? 0.605 6.997 -7.549 1.00 86.50 80 SER A C 1
ATOM 640 O O . SER A 1 80 ? 0.159 7.861 -6.791 1.00 86.50 80 SER A O 1
ATOM 642 N N . ASP A 1 81 ? 0.008 5.811 -7.724 1.00 88.94 81 ASP A N 1
ATOM 643 C CA . ASP A 1 81 ? -1.336 5.530 -7.213 1.00 88.94 81 ASP A CA 1
ATOM 644 C C . ASP A 1 81 ? -1.618 4.034 -6.980 1.00 88.94 81 ASP A C 1
ATOM 646 O O . ASP A 1 81 ? -0.930 3.150 -7.499 1.00 88.94 81 ASP A O 1
ATOM 650 N N . PHE A 1 82 ? -2.668 3.774 -6.198 1.00 91.69 82 PHE A N 1
ATOM 651 C CA . PHE A 1 82 ? -3.288 2.467 -6.018 1.00 91.69 82 PHE A CA 1
ATOM 652 C C . PHE A 1 82 ? -4.726 2.480 -6.529 1.00 91.69 82 PHE A C 1
ATOM 654 O O . PHE A 1 82 ? -5.519 3.345 -6.155 1.00 91.69 82 PHE A O 1
ATOM 661 N N . ARG A 1 83 ? -5.121 1.434 -7.257 1.00 92.00 83 ARG A N 1
ATOM 662 C CA . ARG A 1 83 ? -6.516 1.221 -7.649 1.00 92.00 83 ARG A CA 1
ATOM 663 C C . ARG A 1 83 ? -6.950 -0.209 -7.372 1.00 92.00 83 ARG A C 1
ATOM 665 O O . ARG A 1 83 ? -6.312 -1.158 -7.806 1.00 92.00 83 ARG A O 1
ATOM 672 N N . TRP A 1 84 ? -8.067 -0.345 -6.671 1.00 92.50 84 TRP A N 1
ATOM 673 C CA . TRP A 1 84 ? -8.705 -1.632 -6.419 1.00 92.50 84 TRP A CA 1
ATOM 674 C C . TRP A 1 84 ? -9.747 -1.941 -7.487 1.00 92.50 84 TRP A C 1
ATOM 676 O O . TRP A 1 84 ? -10.457 -1.036 -7.938 1.00 92.50 84 TRP A O 1
ATOM 686 N N . SER A 1 85 ? -9.890 -3.217 -7.839 1.00 91.44 85 SER A N 1
ATOM 687 C CA . SER A 1 85 ? -11.097 -3.689 -8.515 1.00 91.44 85 SER A CA 1
ATOM 688 C C . SER A 1 85 ? -12.310 -3.566 -7.592 1.00 91.44 85 SER A C 1
ATOM 690 O O . SER A 1 85 ? -12.191 -3.586 -6.366 1.00 91.44 85 SER A O 1
ATOM 692 N N . SER A 1 86 ? -13.504 -3.449 -8.174 1.00 89.62 86 SER A N 1
ATOM 693 C CA . SER A 1 86 ? -14.749 -3.285 -7.413 1.00 89.62 86 SER A CA 1
ATOM 694 C C . SER A 1 86 ? -15.080 -4.477 -6.513 1.00 89.62 86 SER A C 1
ATOM 696 O O . SER A 1 86 ? -15.763 -4.304 -5.509 1.00 89.62 86 SER A O 1
ATOM 698 N N . ASP A 1 87 ? -14.603 -5.670 -6.867 1.00 89.50 87 ASP A N 1
ATOM 699 C CA . ASP A 1 87 ? -14.738 -6.898 -6.079 1.00 89.50 87 ASP A CA 1
ATOM 700 C C . ASP A 1 87 ? -13.610 -7.093 -5.047 1.00 89.50 87 ASP A C 1
ATOM 702 O O . ASP A 1 87 ? -13.651 -8.054 -4.290 1.00 89.50 87 ASP A O 1
ATOM 706 N N . GLY A 1 88 ? -12.611 -6.201 -5.003 1.00 86.50 88 GLY A N 1
ATOM 707 C CA . GLY A 1 88 ? -11.468 -6.277 -4.086 1.00 86.50 88 GLY A CA 1
ATOM 708 C C . GLY A 1 88 ? -10.426 -7.346 -4.412 1.00 86.50 88 GLY A C 1
ATOM 709 O O . GLY A 1 88 ? -9.416 -7.432 -3.716 1.00 86.50 88 GLY A O 1
ATOM 710 N N . ARG A 1 89 ? -10.621 -8.117 -5.486 1.00 86.94 89 ARG A N 1
ATOM 711 C CA . ARG A 1 89 ? -9.727 -9.211 -5.879 1.00 86.94 89 ARG A CA 1
ATOM 712 C C . ARG A 1 89 ? -8.391 -8.740 -6.452 1.00 86.94 89 ARG A C 1
ATOM 714 O O . ARG A 1 89 ? -7.373 -9.403 -6.252 1.00 86.94 89 ARG A O 1
ATOM 721 N N . TYR A 1 90 ? -8.406 -7.635 -7.189 1.00 87.00 90 TYR A N 1
ATOM 722 C CA . TYR A 1 90 ? -7.245 -7.121 -7.901 1.00 87.00 90 TYR A CA 1
ATOM 723 C C . TYR A 1 90 ? -6.799 -5.785 -7.325 1.00 87.00 90 TYR A C 1
ATOM 725 O O . TYR A 1 90 ? -7.613 -4.902 -7.034 1.00 87.00 90 TYR A O 1
ATOM 733 N N . LEU A 1 91 ? -5.484 -5.625 -7.231 1.00 89.44 91 LEU A N 1
ATOM 734 C CA . LEU A 1 91 ? -4.840 -4.356 -6.927 1.00 89.44 91 LEU A CA 1
ATOM 735 C C . LEU A 1 91 ? -3.951 -3.957 -8.096 1.00 89.44 91 LEU A C 1
ATOM 737 O O . LEU A 1 91 ? -3.022 -4.682 -8.437 1.00 89.44 91 LEU A O 1
ATOM 741 N N . THR A 1 92 ? -4.197 -2.783 -8.659 1.00 89.44 92 THR A N 1
ATOM 742 C CA . THR A 1 92 ? -3.282 -2.135 -9.593 1.00 89.44 92 THR A CA 1
ATOM 743 C C . THR A 1 92 ? -2.429 -1.117 -8.845 1.00 89.44 92 THR A C 1
ATOM 745 O O . THR A 1 92 ? -2.940 -0.276 -8.100 1.00 89.44 92 THR A O 1
ATOM 748 N N . VAL A 1 93 ? -1.122 -1.192 -9.065 1.00 87.88 93 VAL A N 1
ATOM 749 C CA . VAL A 1 93 ? -0.117 -0.244 -8.593 1.00 87.88 93 VAL A CA 1
ATOM 750 C C . VAL A 1 93 ? 0.437 0.483 -9.810 1.00 87.88 93 VAL A C 1
ATOM 752 O O . VAL A 1 93 ? 0.993 -0.153 -10.705 1.00 87.88 93 VAL A O 1
ATOM 755 N N . THR A 1 94 ? 0.305 1.806 -9.845 1.00 87.69 94 THR A N 1
ATOM 756 C CA . THR A 1 94 ? 0.907 2.630 -10.900 1.00 87.69 94 THR A CA 1
ATOM 757 C C . THR A 1 94 ? 2.224 3.201 -10.396 1.00 87.69 94 THR A C 1
ATOM 759 O O . THR A 1 94 ? 2.261 3.8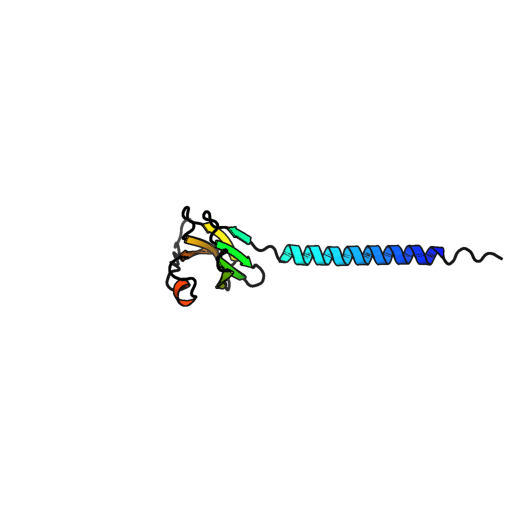86 -9.369 1.00 87.69 94 THR A O 1
ATOM 762 N N . LEU A 1 95 ? 3.299 2.942 -11.131 1.00 85.81 95 LEU A N 1
ATOM 763 C CA . LEU A 1 95 ? 4.634 3.460 -10.869 1.00 85.81 95 LEU A CA 1
ATOM 764 C C . LEU A 1 95 ? 5.077 4.325 -12.055 1.00 85.81 95 LEU A C 1
ATOM 766 O O . LEU A 1 95 ? 4.691 4.071 -13.191 1.00 85.81 95 LEU A O 1
ATOM 770 N N . ILE A 1 96 ? 5.859 5.361 -11.781 1.00 83.25 96 ILE A N 1
ATOM 771 C CA . ILE A 1 96 ? 6.439 6.275 -12.765 1.00 83.25 96 ILE A CA 1
ATOM 772 C C . ILE A 1 96 ? 7.945 6.050 -12.753 1.00 83.25 96 ILE A C 1
ATOM 774 O O . ILE A 1 96 ? 8.593 6.263 -11.721 1.00 83.25 96 ILE A O 1
ATOM 778 N N . ASP A 1 97 ? 8.480 5.634 -13.892 1.00 80.06 97 ASP A N 1
ATOM 779 C CA . ASP A 1 97 ? 9.913 5.491 -14.100 1.00 80.06 97 ASP A CA 1
ATOM 780 C C . ASP A 1 97 ? 10.531 6.858 -14.437 1.00 80.06 97 ASP A C 1
ATOM 782 O O . ASP A 1 97 ? 9.841 7.801 -14.834 1.00 80.06 97 ASP A O 1
ATOM 786 N N . GLY A 1 98 ? 11.843 6.996 -14.219 1.00 67.12 98 GLY A N 1
ATOM 787 C CA . GLY A 1 98 ? 12.564 8.271 -14.342 1.00 67.12 98 GLY A CA 1
ATOM 788 C C . GLY A 1 98 ? 12.407 8.989 -15.690 1.00 67.12 98 GLY A C 1
ATOM 789 O O . GLY A 1 98 ? 12.528 10.212 -15.722 1.00 67.12 98 GLY A O 1
ATOM 790 N N . ASP A 1 99 ? 12.062 8.248 -16.745 1.00 67.81 99 ASP A N 1
ATOM 791 C CA . ASP A 1 99 ? 11.889 8.734 -18.119 1.00 67.81 99 ASP A CA 1
ATOM 792 C C . ASP A 1 99 ? 10.410 8.994 -18.493 1.00 67.81 99 ASP A C 1
ATOM 794 O O . ASP A 1 99 ? 10.046 8.967 -19.663 1.00 67.81 99 ASP A O 1
ATOM 798 N N . GLU A 1 100 ? 9.541 9.233 -17.502 1.00 62.38 100 GLU A N 1
ATOM 799 C CA . GLU A 1 100 ? 8.094 9.509 -17.646 1.00 62.38 100 GLU A CA 1
ATOM 800 C C . GLU A 1 100 ? 7.230 8.331 -18.136 1.00 62.38 100 GLU A C 1
ATOM 802 O O . GLU A 1 100 ? 6.002 8.439 -18.166 1.00 62.38 100 GLU A O 1
ATOM 807 N N . CYS A 1 101 ? 7.823 7.172 -18.425 1.00 59.12 101 CYS A N 1
ATOM 808 C CA . CYS A 1 101 ? 7.072 5.941 -18.658 1.00 59.12 101 CYS A CA 1
ATOM 809 C C . CYS A 1 101 ? 6.351 5.501 -17.374 1.00 59.12 101 CYS A C 1
ATOM 811 O O . CYS A 1 101 ? 6.963 5.322 -16.319 1.00 59.12 101 CYS A O 1
ATOM 813 N N . SER A 1 102 ? 5.032 5.316 -17.456 1.00 68.38 102 SER A N 1
ATOM 814 C CA . SER A 1 102 ? 4.252 4.733 -16.367 1.00 68.38 102 SER A CA 1
ATOM 815 C C . SER A 1 102 ? 4.138 3.224 -16.546 1.00 68.38 102 SER A C 1
ATOM 817 O O . SER A 1 102 ? 3.598 2.771 -17.555 1.00 68.38 102 SER A O 1
ATOM 819 N N . ARG A 1 103 ? 4.561 2.453 -15.544 1.00 74.69 103 ARG A N 1
ATOM 820 C CA . ARG A 1 103 ? 4.317 1.009 -15.470 1.00 74.69 103 ARG A CA 1
ATOM 821 C C . ARG A 1 103 ? 3.152 0.717 -14.531 1.00 74.69 103 ARG A C 1
ATOM 823 O O . ARG A 1 103 ? 3.050 1.285 -13.440 1.00 74.69 103 ARG A O 1
ATOM 830 N N . MET A 1 104 ? 2.254 -0.165 -14.957 1.00 77.31 104 MET A N 1
ATOM 831 C CA . MET A 1 104 ? 1.125 -0.629 -14.153 1.00 77.31 104 MET A CA 1
ATOM 832 C C . MET A 1 104 ? 1.326 -2.093 -13.792 1.00 77.31 104 MET A C 1
ATOM 834 O O . MET A 1 104 ? 1.452 -2.941 -14.667 1.00 77.31 104 MET A O 1
ATOM 838 N N . ILE A 1 105 ? 1.321 -2.388 -12.496 1.00 79.88 105 ILE A N 1
ATOM 839 C CA . ILE A 1 105 ? 1.441 -3.747 -11.973 1.00 79.88 105 ILE A CA 1
ATOM 840 C C . ILE A 1 105 ? 0.090 -4.139 -11.396 1.00 79.88 105 ILE A C 1
ATOM 842 O O . ILE A 1 105 ? -0.394 -3.485 -10.476 1.00 79.88 105 ILE A O 1
ATOM 846 N N . THR A 1 106 ? -0.519 -5.201 -11.920 1.00 81.12 106 THR A N 1
ATOM 847 C CA . THR A 1 106 ? -1.768 -5.752 -11.377 1.00 81.12 106 THR A CA 1
ATOM 848 C C . THR A 1 106 ? -1.486 -7.038 -10.612 1.00 81.12 106 THR A C 1
ATOM 850 O O . THR A 1 106 ? -0.803 -7.926 -11.108 1.00 81.12 106 THR A O 1
ATOM 853 N N . ILE A 1 107 ? -2.022 -7.132 -9.399 1.00 82.06 107 ILE A N 1
ATOM 854 C CA . ILE A 1 107 ? -1.808 -8.237 -8.464 1.00 82.06 107 ILE A CA 1
ATOM 855 C C . ILE A 1 107 ? -3.143 -8.972 -8.273 1.00 82.06 107 ILE A C 1
ATOM 857 O O . ILE A 1 107 ? -4.123 -8.341 -7.877 1.00 82.06 107 ILE A O 1
ATOM 861 N N . ASP A 1 108 ? -3.188 -10.286 -8.541 1.00 84.44 108 ASP A N 1
ATOM 862 C CA . ASP A 1 108 ? -4.327 -11.167 -8.204 1.00 84.44 108 ASP A CA 1
ATOM 863 C C . ASP A 1 108 ? -4.133 -11.751 -6.800 1.00 84.44 108 ASP A C 1
ATOM 865 O O . ASP A 1 108 ? -3.274 -12.605 -6.572 1.00 84.44 108 ASP A O 1
ATOM 869 N N . LEU A 1 109 ? -4.952 -11.298 -5.854 1.00 80.25 109 LEU A N 1
ATOM 870 C CA . LEU A 1 109 ? -4.781 -11.612 -4.436 1.00 80.25 109 LEU A CA 1
ATOM 871 C C . LEU A 1 109 ? -5.315 -12.991 -4.032 1.00 80.25 109 LEU A C 1
ATOM 873 O O . LEU A 1 109 ? -5.050 -13.436 -2.915 1.00 80.25 109 LEU A O 1
ATOM 877 N N . LEU A 1 110 ? -6.025 -13.686 -4.929 1.00 73.44 110 LEU A N 1
ATOM 878 C CA . LEU A 1 110 ? -6.550 -15.032 -4.675 1.00 73.44 110 LEU A CA 1
ATOM 879 C C . LEU A 1 110 ? -5.596 -16.149 -5.113 1.00 73.44 110 LEU A C 1
ATOM 881 O O . LEU A 1 110 ? -5.619 -17.228 -4.526 1.00 73.44 110 LEU A O 1
ATOM 885 N N . ASN A 1 111 ? -4.766 -15.908 -6.133 1.00 64.31 111 ASN A N 1
ATOM 886 C CA . ASN A 1 111 ? -3.944 -16.950 -6.766 1.00 64.31 111 ASN A CA 1
ATOM 887 C C . ASN A 1 111 ? -2.448 -16.868 -6.445 1.00 64.31 111 ASN A C 1
ATOM 889 O O . ASN A 1 111 ? -1.684 -17.735 -6.866 1.00 64.31 111 ASN A O 1
ATOM 893 N N . GLY A 1 112 ? -2.005 -15.866 -5.691 1.00 52.41 112 GLY A N 1
ATOM 894 C CA . GLY A 1 112 ? -0.614 -15.810 -5.277 1.00 52.41 112 GLY A CA 1
ATOM 895 C C . GLY A 1 112 ? -0.248 -14.495 -4.628 1.00 52.41 112 GLY A C 1
ATOM 896 O O . GLY A 1 112 ? 0.107 -13.541 -5.308 1.00 52.41 112 GLY A O 1
ATOM 897 N N . ILE A 1 113 ? -0.196 -14.504 -3.301 1.00 53.56 113 ILE A N 1
ATOM 898 C CA . ILE A 1 113 ? 0.696 -13.619 -2.547 1.00 53.56 113 ILE A CA 1
ATOM 899 C C . ILE A 1 113 ? 2.027 -14.360 -2.325 1.00 53.56 113 ILE A C 1
ATOM 901 O O . ILE A 1 113 ? 2.479 -14.619 -1.217 1.00 53.56 113 ILE A O 1
ATOM 905 N N . GLY A 1 114 ? 2.607 -14.825 -3.434 1.00 41.75 114 GLY A N 1
ATOM 906 C CA . GLY A 1 114 ? 3.919 -15.458 -3.498 1.00 41.75 114 GLY A CA 1
ATOM 907 C C . GLY A 1 114 ? 4.734 -14.739 -4.562 1.00 41.75 114 GLY A C 1
ATOM 908 O O . GLY A 1 114 ? 4.241 -14.542 -5.670 1.00 41.75 114 GLY A O 1
ATOM 909 N N . PHE A 1 115 ? 5.955 -14.326 -4.222 1.00 43.34 115 PHE A N 1
ATOM 910 C CA . PHE A 1 115 ? 6.843 -13.514 -5.068 1.00 43.34 115 PHE A CA 1
ATOM 911 C C . PHE A 1 115 ? 7.040 -14.080 -6.483 1.00 43.34 115 PHE A C 1
ATOM 913 O O . PHE A 1 115 ? 7.121 -13.327 -7.444 1.00 43.34 115 PHE A O 1
ATOM 920 N N . ASP A 1 116 ? 6.994 -15.404 -6.621 1.00 38.94 116 ASP A N 1
ATOM 921 C CA . ASP A 1 116 ? 7.120 -16.113 -7.898 1.00 38.94 116 ASP A CA 1
ATOM 922 C C . ASP A 1 116 ? 5.866 -15.975 -8.800 1.00 38.94 116 ASP A C 1
ATOM 924 O O . ASP A 1 116 ? 5.893 -16.285 -9.985 1.00 38.94 116 ASP A O 1
ATOM 928 N N . GLY A 1 117 ? 4.739 -15.516 -8.245 1.00 34.81 117 GLY A N 1
ATOM 929 C CA . GLY A 1 117 ? 3.470 -15.287 -8.942 1.00 34.81 117 GLY A CA 1
ATOM 930 C C . GLY A 1 117 ? 3.194 -13.820 -9.277 1.00 34.81 117 GLY A C 1
ATOM 931 O O . GLY A 1 117 ? 2.470 -13.561 -10.233 1.00 34.81 117 GLY A O 1
ATOM 932 N N . ILE A 1 118 ? 3.769 -12.860 -8.542 1.00 40.56 118 ILE A N 1
ATOM 933 C CA . ILE A 1 118 ? 3.604 -11.428 -8.846 1.00 40.56 118 ILE A CA 1
ATOM 934 C C . ILE A 1 118 ? 4.436 -11.052 -10.076 1.00 40.56 118 ILE A C 1
ATOM 936 O O . ILE A 1 118 ? 3.911 -10.365 -10.938 1.00 40.56 118 ILE A O 1
ATOM 940 N N . GLU A 1 119 ? 5.649 -11.587 -10.248 1.00 39.38 119 GLU A N 1
ATOM 941 C CA . GLU A 1 119 ? 6.390 -11.438 -11.516 1.00 39.38 119 GLU A CA 1
ATOM 942 C C . GLU A 1 119 ? 5.727 -12.188 -12.686 1.00 39.38 119 GLU A C 1
ATOM 944 O O . GLU A 1 119 ? 5.789 -11.729 -13.822 1.00 39.38 119 GLU A O 1
ATOM 949 N N . ARG A 1 120 ? 5.047 -13.319 -12.431 1.00 36.22 120 ARG A N 1
ATOM 950 C CA . ARG A 1 120 ? 4.365 -14.099 -13.486 1.00 36.22 120 ARG A CA 1
ATOM 951 C C . ARG A 1 120 ? 2.987 -13.560 -13.882 1.00 36.22 120 ARG A C 1
ATOM 953 O O . ARG A 1 120 ? 2.544 -13.842 -14.991 1.00 36.22 120 ARG A O 1
ATOM 960 N N . ASN A 1 121 ? 2.305 -12.831 -12.996 1.00 36.75 121 ASN A N 1
ATOM 961 C CA . ASN A 1 121 ? 0.955 -12.295 -13.224 1.00 36.75 121 ASN A CA 1
ATOM 962 C C . ASN A 1 121 ? 0.913 -10.763 -13.332 1.00 36.75 121 ASN A C 1
ATOM 964 O O . ASN A 1 121 ? -0.142 -10.214 -13.660 1.00 36.75 121 ASN A O 1
ATOM 968 N N . ALA A 1 122 ? 2.026 -10.068 -13.078 1.00 42.38 122 ALA A N 1
ATOM 969 C CA . ALA A 1 122 ? 2.180 -8.674 -13.456 1.00 42.38 122 ALA A CA 1
ATOM 970 C C . ALA A 1 122 ? 2.194 -8.597 -14.984 1.00 42.38 122 ALA A C 1
ATOM 972 O O . ALA A 1 122 ? 3.215 -8.801 -15.635 1.00 42.38 122 ALA A O 1
ATOM 973 N N . PHE A 1 123 ? 1.034 -8.312 -15.566 1.00 47.19 123 PHE A N 1
ATOM 974 C CA . PHE A 1 123 ? 0.982 -7.837 -16.938 1.00 47.19 123 PHE A CA 1
ATOM 975 C C . PHE A 1 123 ? 1.591 -6.440 -16.964 1.00 47.19 123 PHE A C 1
ATOM 977 O O . PHE A 1 123 ? 0.925 -5.457 -16.641 1.00 47.19 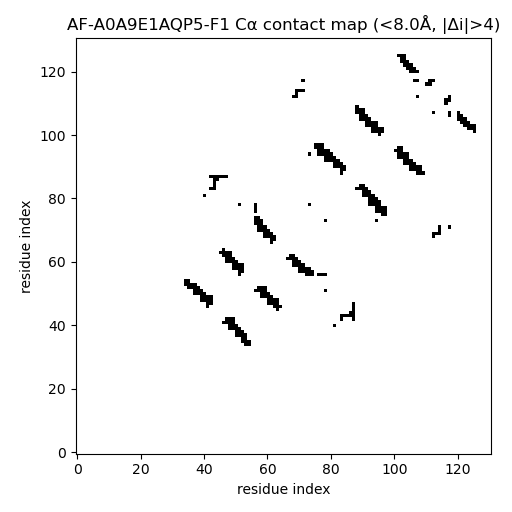123 PHE A O 1
ATOM 984 N N . GLU A 1 124 ? 2.867 -6.366 -17.325 1.00 46.22 124 GLU A N 1
ATOM 985 C CA . GLU A 1 124 ? 3.508 -5.121 -17.716 1.00 46.22 124 GLU A CA 1
ATOM 986 C C . GLU A 1 124 ? 2.918 -4.708 -19.066 1.00 46.22 124 GLU A C 1
ATOM 988 O O . GLU A 1 124 ? 3.372 -5.123 -20.129 1.00 46.22 124 GLU A O 1
ATOM 993 N N . ASN A 1 125 ? 1.826 -3.945 -19.026 1.00 43.94 125 ASN A N 1
ATOM 994 C CA . ASN A 1 125 ? 1.340 -3.277 -20.220 1.00 43.94 125 ASN A CA 1
ATOM 995 C C . ASN A 1 125 ? 2.142 -1.982 -20.363 1.00 43.94 125 ASN A C 1
ATOM 997 O O . ASN A 1 125 ? 1.789 -0.952 -19.788 1.00 43.94 125 ASN A O 1
ATOM 1001 N N . THR A 1 126 ? 3.276 -2.063 -21.056 1.00 46.22 126 THR A N 1
ATOM 1002 C CA . THR A 1 126 ? 3.992 -0.884 -21.538 1.00 46.22 126 THR A CA 1
ATOM 1003 C C . THR A 1 126 ? 3.129 -0.292 -22.647 1.00 46.22 126 THR A C 1
ATOM 1005 O O . THR A 1 126 ? 3.195 -0.726 -23.795 1.00 46.22 126 THR A O 1
ATOM 1008 N N . ASP A 1 127 ? 2.254 0.655 -22.307 1.00 41.12 127 ASP A N 1
ATOM 1009 C CA . ASP A 1 127 ? 1.561 1.443 -23.323 1.00 41.12 127 ASP A CA 1
ATOM 1010 C C . ASP A 1 127 ? 2.622 2.304 -24.031 1.00 41.12 127 ASP A C 1
ATOM 1012 O O . ASP A 1 127 ? 2.955 3.412 -23.607 1.00 41.12 127 ASP A O 1
ATOM 1016 N N . GLU A 1 128 ? 3.208 1.768 -25.106 1.00 42.25 128 GLU A N 1
ATOM 1017 C CA . GLU A 1 128 ? 3.962 2.562 -26.066 1.00 42.25 128 GLU A CA 1
ATOM 1018 C C . GLU A 1 128 ? 3.024 3.636 -26.631 1.00 42.25 128 GLU A C 1
ATOM 1020 O O . GLU A 1 128 ? 2.164 3.366 -27.466 1.00 42.25 128 GLU A O 1
ATOM 1025 N N . LYS A 1 129 ? 3.254 4.874 -26.185 1.00 38.88 129 LYS A N 1
ATOM 1026 C CA . LYS A 1 129 ? 2.762 6.134 -26.755 1.00 38.88 129 LYS A CA 1
ATOM 1027 C C . LYS A 1 129 ? 1.245 6.317 -26.792 1.00 38.88 129 LYS A C 1
ATOM 1029 O O . LYS A 1 129 ? 0.570 5.926 -27.741 1.00 38.88 129 LYS A O 1
ATOM 1034 N N . LEU A 1 130 ? 0.765 7.184 -25.902 1.00 35.94 130 LEU A N 1
ATOM 1035 C CA . LEU A 1 130 ? -0.285 8.131 -26.267 1.00 35.94 130 LEU A CA 1
ATOM 1036 C C . LEU A 1 130 ? 0.142 9.557 -25.890 1.00 35.94 130 LEU A C 1
ATOM 1038 O O . LEU A 1 130 ? 0.252 9.880 -24.710 1.00 35.94 130 LEU A O 1
ATOM 1042 N N . PHE A 1 131 ? 0.286 10.355 -26.956 1.00 37.69 131 PHE A N 1
ATOM 1043 C CA . PHE A 1 131 ? 0.617 11.784 -27.098 1.00 37.69 131 PHE A CA 1
ATOM 1044 C C . PHE A 1 131 ? 2.094 12.141 -27.296 1.00 37.69 131 PHE A C 1
ATOM 1046 O O . PHE A 1 131 ? 2.886 12.084 -26.336 1.00 37.69 131 PHE A O 1
#